Protein AF-A0A7J9WQM7-F1 (afdb_monomer_lite)

Radius of gyration: 14.94 Å; chains: 1; bounding box: 35×19×33 Å

pLDDT: mean 88.73, std 13.1, range [43.62, 98.0]

Sequence (67 aa):
LTVSAAIGPRILQRPGGLRPLETRALAEATAGRLKPTVGEPFPLGEAAAAHAAIEAQATVGKTVLRP

Foldseek 3Di:
DDDADPPHPVQQVPVVGCVVVVVVQVVCVVVVVDDFDEWDEAEPVCVVVLVVCVVVVVDDTDHHYDD

Structure (mmCIF, N/CA/C/O backbone):
data_AF-A0A7J9WQM7-F1
#
_entry.id   AF-A0A7J9WQM7-F1
#
loop_
_atom_site.group_PDB
_atom_site.id
_atom_site.type_symbol
_atom_site.label_atom_id
_atom_site.label_alt_id
_atom_site.label_comp_id
_atom_site.label_asym_id
_atom_site.label_entity_id
_atom_site.label_seq_id
_atom_site.pdbx_PDB_ins_code
_atom_site.Cartn_x
_atom_site.Cartn_y
_atom_site.Cartn_z
_atom_site.occupancy
_atom_site.B_iso_or_equiv
_atom_site.auth_seq_id
_atom_site.auth_comp_id
_atom_site.auth_asym_id
_atom_site.auth_atom_id
_atom_site.pdbx_PDB_model_num
ATOM 1 N N . LEU A 1 1 ? 6.720 8.237 15.395 1.00 46.62 1 LEU A N 1
ATOM 2 C CA . LEU A 1 1 ? 6.870 6.866 14.861 1.00 46.62 1 LEU A CA 1
ATOM 3 C C . LEU A 1 1 ? 7.752 6.936 13.621 1.00 46.62 1 LEU A C 1
ATOM 5 O O . LEU A 1 1 ? 7.373 7.598 12.663 1.00 46.62 1 LEU A O 1
ATOM 9 N N . THR A 1 2 ? 8.952 6.356 13.663 1.00 43.62 2 THR A N 1
ATOM 10 C CA . THR A 1 2 ? 9.874 6.338 12.516 1.00 43.62 2 THR A CA 1
ATOM 11 C C . THR A 1 2 ? 9.510 5.162 11.619 1.00 43.62 2 THR A C 1
ATOM 13 O O . THR A 1 2 ? 9.599 4.017 12.050 1.00 43.62 2 THR A O 1
ATOM 16 N N . VAL A 1 3 ? 9.100 5.428 10.379 1.00 52.53 3 VAL A N 1
ATOM 17 C CA . VAL A 1 3 ? 8.850 4.370 9.394 1.00 52.53 3 VAL A CA 1
ATOM 18 C C . VAL A 1 3 ? 10.181 3.994 8.751 1.00 52.53 3 VAL A C 1
ATOM 20 O O . VAL A 1 3 ? 10.767 4.779 8.008 1.00 52.53 3 VAL A 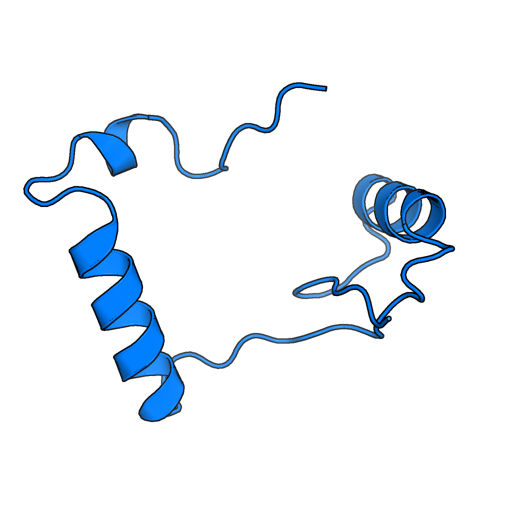O 1
ATOM 23 N N . SER A 1 4 ? 10.673 2.793 9.045 1.00 58.22 4 SER A N 1
ATOM 24 C CA . SER A 1 4 ? 11.761 2.183 8.285 1.00 58.22 4 SER A CA 1
ATOM 25 C C . SER A 1 4 ? 11.149 1.429 7.111 1.00 58.22 4 SER A C 1
ATOM 27 O O . SER A 1 4 ? 10.330 0.531 7.302 1.00 58.22 4 SER A O 1
ATOM 29 N N . ALA A 1 5 ? 11.524 1.788 5.883 1.00 60.41 5 ALA A N 1
ATOM 30 C CA . ALA A 1 5 ? 11.269 0.900 4.762 1.00 60.41 5 ALA A CA 1
ATOM 31 C C . ALA A 1 5 ? 12.027 -0.411 5.029 1.00 60.41 5 ALA A C 1
ATOM 33 O O . ALA A 1 5 ? 13.234 -0.381 5.264 1.00 60.41 5 ALA A O 1
ATOM 34 N N . ALA A 1 6 ? 11.330 -1.552 4.972 1.00 63.59 6 ALA A N 1
ATOM 35 C CA . ALA A 1 6 ? 11.901 -2.879 5.245 1.00 63.59 6 ALA A CA 1
ATOM 36 C C . ALA A 1 6 ? 13.140 -3.202 4.383 1.00 63.59 6 ALA A C 1
ATOM 38 O O . ALA A 1 6 ? 13.943 -4.072 4.712 1.00 63.59 6 ALA A O 1
ATOM 39 N N . ILE A 1 7 ? 13.315 -2.469 3.283 1.00 67.69 7 ILE A N 1
ATOM 40 C CA . ILE A 1 7 ? 14.490 -2.510 2.430 1.00 67.69 7 ILE A CA 1
ATOM 41 C C . ILE A 1 7 ? 15.386 -1.335 2.832 1.00 67.69 7 ILE A C 1
ATOM 43 O O . ILE A 1 7 ? 15.157 -0.205 2.411 1.00 67.69 7 ILE A O 1
ATOM 47 N N . GLY A 1 8 ? 16.358 -1.600 3.710 1.00 70.56 8 GLY A N 1
ATOM 48 C CA . GLY A 1 8 ? 17.208 -0.585 4.343 1.00 70.56 8 GLY A CA 1
ATOM 49 C C . GLY A 1 8 ? 17.954 0.359 3.377 1.00 70.56 8 GLY A C 1
ATOM 50 O O . GLY A 1 8 ? 17.885 0.219 2.155 1.00 70.56 8 GLY A O 1
ATOM 51 N N . PRO A 1 9 ? 18.755 1.306 3.899 1.00 74.12 9 PRO A N 1
ATOM 52 C CA . PRO A 1 9 ? 19.223 2.493 3.164 1.00 74.12 9 PRO A CA 1
ATOM 53 C C . PRO A 1 9 ? 20.026 2.203 1.886 1.00 74.12 9 PRO A C 1
ATOM 55 O O . PRO A 1 9 ? 20.106 3.054 1.004 1.00 74.12 9 PRO A O 1
ATOM 58 N N . ARG A 1 10 ? 20.575 0.992 1.733 1.00 78.12 10 ARG A N 1
ATOM 59 C CA . ARG A 1 10 ? 21.281 0.563 0.515 1.00 78.12 10 ARG A CA 1
ATOM 60 C C . ARG A 1 10 ? 20.418 0.632 -0.744 1.00 78.12 10 ARG A C 1
ATOM 62 O O . ARG A 1 10 ? 20.969 0.854 -1.817 1.00 78.12 10 ARG A O 1
ATOM 69 N N . ILE A 1 11 ? 19.093 0.485 -0.644 1.00 78.81 11 ILE A N 1
ATOM 70 C CA . ILE A 1 11 ? 18.231 0.595 -1.831 1.00 78.81 11 ILE A CA 1
ATOM 71 C C . ILE A 1 11 ? 18.221 2.010 -2.418 1.00 78.81 11 ILE A C 1
ATOM 73 O O . ILE A 1 11 ? 18.115 2.172 -3.631 1.00 78.81 11 ILE A O 1
ATOM 77 N N . LEU A 1 12 ? 18.411 3.024 -1.569 1.00 74.75 12 LEU A N 1
ATOM 78 C CA . LEU A 1 12 ? 18.501 4.424 -1.979 1.00 74.75 12 LEU A CA 1
ATOM 79 C C . LEU A 1 12 ? 19.853 4.751 -2.630 1.00 74.75 12 LEU A C 1
ATOM 81 O O . LEU A 1 12 ? 19.940 5.704 -3.394 1.00 74.75 12 LEU A O 1
ATOM 85 N N . GLN A 1 13 ? 20.891 3.950 -2.368 1.00 81.44 13 GLN A N 1
ATOM 86 C CA . GLN A 1 13 ? 22.239 4.1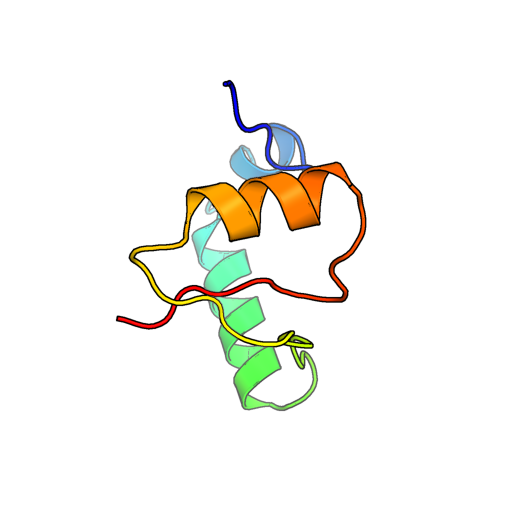32 -2.923 1.00 81.44 13 GLN A CA 1
ATOM 87 C C . GLN A 1 13 ? 22.442 3.455 -4.289 1.00 81.44 13 GLN A C 1
ATOM 89 O O . GLN A 1 13 ? 23.541 3.485 -4.843 1.00 81.44 13 GLN A O 1
ATOM 94 N N . ARG A 1 14 ? 21.406 2.827 -4.855 1.00 80.06 14 ARG A N 1
ATOM 95 C CA . ARG A 1 14 ? 21.493 2.223 -6.188 1.00 80.06 14 ARG A CA 1
ATOM 96 C C . ARG A 1 14 ? 21.715 3.318 -7.247 1.00 80.06 14 ARG A C 1
ATOM 98 O O . ARG A 1 14 ? 21.050 4.350 -7.172 1.00 80.06 14 ARG A O 1
ATOM 105 N N . PRO A 1 15 ? 22.573 3.109 -8.265 1.00 79.62 15 PRO A N 1
ATOM 106 C CA . PRO A 1 15 ? 22.672 4.029 -9.397 1.00 79.62 15 PRO A CA 1
ATOM 107 C C . PRO A 1 15 ? 21.291 4.292 -10.017 1.00 79.62 15 PRO A C 1
ATOM 109 O O . PRO A 1 15 ? 20.563 3.351 -10.335 1.00 79.62 15 PRO A O 1
ATOM 112 N N . GLY A 1 16 ? 20.914 5.568 -10.139 1.00 84.06 16 GLY A N 1
ATOM 113 C CA . GLY A 1 16 ? 19.576 5.990 -10.579 1.00 84.06 16 GLY A CA 1
ATOM 114 C C . GLY A 1 16 ? 18.499 6.034 -9.480 1.00 84.06 16 GLY A C 1
ATOM 115 O O . GLY A 1 16 ? 17.367 6.424 -9.760 1.00 84.06 16 GLY A O 1
ATOM 116 N N . GLY A 1 17 ? 18.822 5.682 -8.233 1.00 86.88 17 GLY A N 1
ATOM 117 C CA . GLY A 1 17 ? 17.909 5.741 -7.088 1.00 86.88 17 GLY A CA 1
ATOM 118 C C . GLY A 1 17 ? 16.696 4.811 -7.222 1.00 86.88 17 GLY A C 1
ATOM 119 O O . GLY A 1 17 ? 16.785 3.714 -7.775 1.00 86.88 17 GLY A O 1
ATOM 120 N N . LEU A 1 18 ? 15.540 5.252 -6.713 1.00 88.56 18 LEU A N 1
ATOM 121 C CA . LEU A 1 18 ? 14.291 4.475 -6.738 1.00 88.56 18 LEU A CA 1
ATOM 122 C C . LEU A 1 18 ? 13.547 4.525 -8.081 1.00 88.56 18 LEU A C 1
ATOM 124 O O . LEU A 1 18 ? 12.773 3.616 -8.374 1.00 88.56 18 LEU A O 1
ATOM 128 N N . ARG A 1 19 ? 13.774 5.549 -8.915 1.00 90.38 19 ARG A N 1
ATOM 129 C CA . ARG A 1 19 ? 12.994 5.769 -10.150 1.00 90.38 19 ARG A CA 1
ATOM 130 C C . ARG A 1 19 ? 13.042 4.588 -11.134 1.00 90.38 19 ARG A C 1
ATOM 132 O O . ARG A 1 19 ? 11.986 4.224 -11.657 1.00 90.38 19 ARG A O 1
ATOM 139 N N . PRO A 1 20 ? 14.190 3.920 -11.365 1.00 92.00 20 PRO A N 1
ATOM 140 C CA . PRO A 1 20 ? 14.232 2.716 -12.194 1.00 92.00 20 PRO A CA 1
ATOM 141 C C . PRO A 1 20 ? 13.429 1.548 -11.606 1.00 92.00 20 PRO A C 1
ATOM 143 O O . PRO A 1 20 ? 12.822 0.783 -12.353 1.00 92.00 20 PRO A O 1
ATOM 146 N N . LEU A 1 21 ? 13.409 1.406 -10.275 1.00 91.19 21 LEU A N 1
ATOM 147 C CA . LEU A 1 21 ? 12.660 0.347 -9.592 1.00 91.19 21 LEU A CA 1
ATOM 148 C C . LEU A 1 21 ? 11.153 0.583 -9.694 1.00 91.19 21 LEU A C 1
ATOM 150 O O . LEU A 1 21 ? 10.418 -0.344 -10.019 1.00 91.19 21 LEU A O 1
ATOM 154 N N . GLU A 1 22 ? 10.714 1.821 -9.474 1.00 92.00 22 GLU A N 1
ATOM 155 C CA . GLU A 1 22 ? 9.325 2.246 -9.657 1.00 92.00 22 GLU A CA 1
ATOM 156 C C . GLU A 1 22 ? 8.853 1.990 -11.094 1.00 92.00 22 GLU A C 1
ATOM 158 O O . GLU A 1 22 ? 7.849 1.311 -11.307 1.00 92.00 22 GLU A O 1
ATOM 163 N N . THR A 1 23 ? 9.619 2.467 -12.081 1.00 95.88 23 THR A N 1
ATOM 164 C CA . THR A 1 23 ? 9.288 2.316 -13.508 1.00 95.88 23 THR A CA 1
ATOM 165 C C . THR A 1 23 ? 9.128 0.845 -13.878 1.00 95.88 23 THR A C 1
ATOM 167 O O . THR A 1 23 ? 8.149 0.459 -14.519 1.00 95.88 23 THR A O 1
ATOM 170 N N . ARG A 1 24 ? 10.060 -0.003 -13.423 1.00 94.88 24 ARG A N 1
ATOM 171 C CA . ARG A 1 24 ? 9.970 -1.448 -13.628 1.00 94.88 24 ARG A CA 1
ATOM 172 C C . ARG A 1 24 ? 8.740 -2.029 -12.936 1.00 94.88 24 ARG A C 1
ATOM 174 O O . ARG A 1 24 ? 7.997 -2.757 -13.577 1.00 94.88 24 ARG A O 1
ATOM 181 N N . ALA A 1 25 ? 8.502 -1.709 -11.665 1.00 94.56 25 ALA A N 1
ATOM 182 C CA . ALA A 1 25 ? 7.369 -2.250 -10.917 1.00 94.56 25 ALA A CA 1
ATOM 183 C C . ALA A 1 25 ? 6.024 -1.941 -11.597 1.00 94.56 25 ALA A C 1
ATOM 185 O O . ALA A 1 25 ? 5.179 -2.827 -11.704 1.00 94.56 25 ALA A O 1
ATOM 186 N N . LEU A 1 26 ? 5.849 -0.723 -12.116 1.00 96.19 26 LEU A N 1
ATOM 187 C CA . LEU A 1 26 ? 4.646 -0.325 -12.854 1.00 96.19 26 LEU A CA 1
ATOM 188 C C . LEU A 1 26 ? 4.514 -1.050 -14.203 1.00 96.19 26 LEU A C 1
ATOM 190 O O . LEU A 1 26 ? 3.417 -1.488 -14.557 1.00 96.19 26 LEU A O 1
ATOM 194 N N . ALA A 1 27 ? 5.614 -1.228 -14.939 1.00 98.00 27 ALA A N 1
ATOM 195 C CA . ALA A 1 27 ? 5.612 -1.998 -16.185 1.00 98.00 27 ALA A CA 1
ATOM 196 C C . ALA A 1 27 ? 5.241 -3.472 -15.945 1.00 98.00 27 ALA A C 1
ATOM 198 O O . ALA A 1 27 ? 4.425 -4.040 -16.668 1.00 98.00 27 ALA A O 1
ATOM 199 N N . GLU A 1 28 ? 5.786 -4.083 -14.893 1.00 97.88 28 GLU A N 1
ATOM 200 C CA . GLU A 1 28 ? 5.464 -5.454 -14.486 1.00 97.88 28 GLU A CA 1
ATOM 201 C C . GLU A 1 28 ? 4.014 -5.597 -13.998 1.00 97.88 28 GLU A C 1
ATOM 203 O O . GLU A 1 28 ? 3.377 -6.620 -14.262 1.00 97.88 28 GLU A O 1
ATOM 208 N N . ALA A 1 29 ? 3.483 -4.576 -13.318 1.00 96.88 29 ALA A N 1
ATOM 209 C CA . ALA A 1 29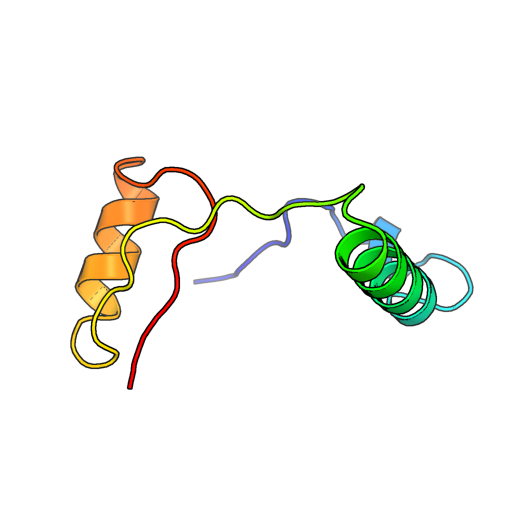 ? 2.081 -4.530 -12.911 1.00 96.88 29 ALA A CA 1
ATOM 210 C C . ALA A 1 29 ? 1.143 -4.437 -14.117 1.00 96.88 29 ALA A C 1
ATOM 212 O O . ALA A 1 29 ? 0.152 -5.160 -14.194 1.0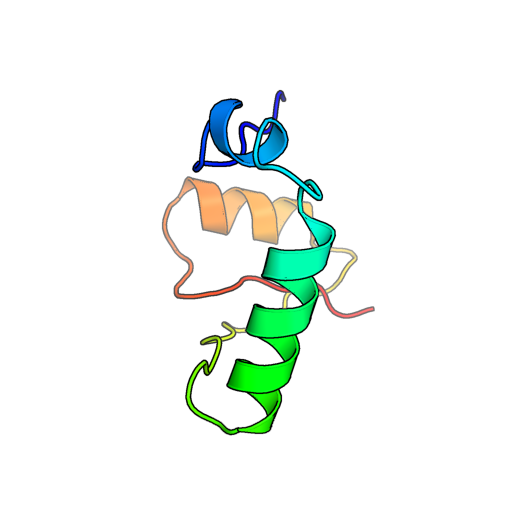0 96.88 29 ALA A O 1
ATOM 213 N N . THR A 1 30 ? 1.508 -3.617 -15.102 1.00 97.50 30 THR A N 1
ATOM 214 C CA . THR A 1 30 ? 0.780 -3.501 -16.373 1.00 97.50 30 THR A CA 1
ATOM 215 C C . THR A 1 30 ? 0.823 -4.813 -17.159 1.00 97.50 30 THR A C 1
ATOM 217 O O . THR A 1 30 ? -0.181 -5.235 -17.723 1.00 97.50 30 THR A O 1
ATOM 220 N N . ALA A 1 31 ? 1.966 -5.502 -17.146 1.00 97.75 31 ALA A N 1
ATOM 221 C CA . ALA A 1 31 ? 2.132 -6.816 -17.763 1.00 97.75 31 ALA A CA 1
ATOM 222 C C . ALA A 1 31 ? 1.475 -7.969 -16.973 1.00 97.75 31 ALA A C 1
ATOM 224 O O . ALA A 1 31 ? 1.586 -9.124 -17.381 1.00 97.75 31 ALA A O 1
ATOM 225 N N . GLY A 1 32 ? 0.851 -7.690 -15.824 1.00 96.50 32 GLY A N 1
ATOM 226 C CA . GLY A 1 32 ? 0.201 -8.686 -14.969 1.00 96.50 32 GLY A CA 1
ATOM 227 C C . GLY A 1 32 ? 1.153 -9.632 -14.228 1.00 96.50 32 GLY A C 1
ATOM 228 O O . GLY A 1 32 ? 0.690 -10.549 -13.553 1.00 96.50 32 GLY A O 1
ATOM 229 N N . ARG A 1 33 ? 2.473 -9.423 -14.323 1.00 97.44 33 ARG A N 1
ATOM 230 C CA . ARG A 1 33 ? 3.490 -10.252 -13.652 1.00 97.44 33 ARG A CA 1
ATOM 231 C C . ARG A 1 33 ? 3.662 -9.883 -12.181 1.00 97.44 33 ARG A C 1
ATOM 233 O O . ARG A 1 33 ? 3.989 -10.744 -11.370 1.00 97.44 33 ARG A O 1
ATOM 240 N N . LEU A 1 34 ? 3.404 -8.623 -11.826 1.00 96.25 34 LEU A N 1
ATOM 241 C CA . LEU A 1 34 ? 3.265 -8.183 -10.439 1.00 96.25 34 LEU A CA 1
ATOM 242 C C . LEU A 1 34 ? 1.811 -7.810 -10.159 1.00 96.25 34 LEU A C 1
ATOM 244 O O . LEU A 1 34 ? 1.309 -6.815 -10.668 1.00 96.25 34 LEU A O 1
ATOM 248 N N . LYS A 1 35 ? 1.136 -8.582 -9.305 1.00 95.56 35 LYS A N 1
ATOM 249 C CA . LYS A 1 35 ? -0.248 -8.315 -8.902 1.00 95.56 35 LYS A CA 1
ATOM 250 C C . LYS A 1 35 ? -0.313 -8.070 -7.392 1.00 95.56 35 LYS A C 1
ATOM 252 O O . LYS A 1 35 ? -0.240 -9.033 -6.631 1.00 95.56 35 LYS A O 1
ATOM 257 N N . PRO A 1 36 ? -0.427 -6.809 -6.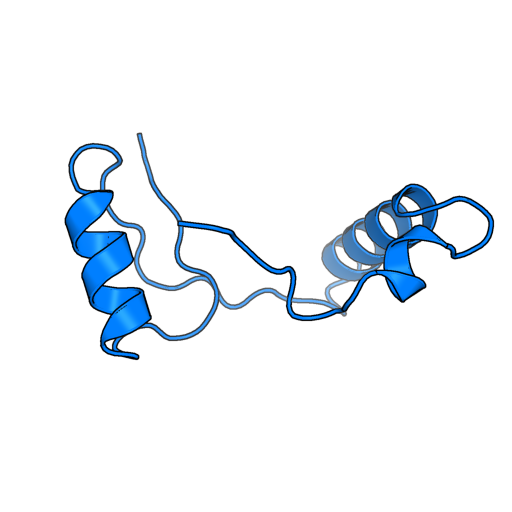934 1.00 92.12 36 PRO A N 1
ATOM 258 C CA . PRO A 1 36 ? -0.600 -6.518 -5.518 1.00 92.12 36 PRO A CA 1
ATOM 259 C C . PRO A 1 36 ? -1.919 -7.105 -5.014 1.00 92.12 36 PRO A C 1
ATOM 261 O O . PRO A 1 36 ? -2.982 -6.799 -5.553 1.00 92.12 36 PRO A O 1
ATOM 264 N N . THR A 1 37 ? -1.863 -7.912 -3.959 1.00 95.75 37 THR A N 1
ATOM 265 C CA . THR A 1 37 ? -3.062 -8.289 -3.205 1.00 95.75 37 THR A CA 1
ATOM 266 C C . THR A 1 37 ? -3.463 -7.102 -2.343 1.00 95.75 37 THR A C 1
ATOM 268 O O . THR A 1 37 ? -2.681 -6.674 -1.496 1.00 95.75 37 THR A O 1
ATOM 271 N N . VAL A 1 38 ? -4.648 -6.547 -2.577 1.00 94.06 38 VAL A N 1
ATOM 272 C CA . VAL A 1 38 ? -5.201 -5.430 -1.802 1.00 94.06 38 VAL A CA 1
ATOM 273 C C . VAL A 1 38 ? -6.277 -5.992 -0.879 1.00 94.06 38 VAL A C 1
ATOM 275 O O . VAL A 1 38 ? -7.158 -6.711 -1.349 1.00 94.06 38 VAL A O 1
ATOM 278 N N . GLY A 1 39 ? -6.152 -5.716 0.419 1.00 92.38 39 GLY A N 1
ATOM 279 C CA . GLY A 1 39 ? -7.149 -6.106 1.417 1.00 92.38 39 GLY A CA 1
ATOM 280 C C . GLY A 1 39 ? -8.381 -5.198 1.382 1.00 92.38 39 GLY A C 1
ATOM 281 O O . GLY A 1 39 ? -8.463 -4.279 0.566 1.00 92.38 39 GLY A O 1
ATOM 282 N N . GLU A 1 40 ? -9.326 -5.434 2.293 1.00 93.69 40 GLU A N 1
ATOM 283 C CA . GLU A 1 40 ? -10.497 -4.564 2.444 1.00 93.69 40 GLU A CA 1
ATOM 284 C C . GLU A 1 40 ? -10.047 -3.112 2.724 1.00 93.69 40 GLU A C 1
ATOM 286 O O . GLU A 1 40 ? -9.237 -2.885 3.632 1.00 93.69 40 GLU A O 1
ATOM 291 N N . PRO A 1 41 ? -10.508 -2.116 1.943 1.00 95.12 41 PRO A N 1
ATOM 292 C CA . PRO A 1 41 ? -10.162 -0.719 2.177 1.00 95.12 41 PRO A CA 1
ATOM 293 C C . PRO A 1 41 ? -10.811 -0.176 3.448 1.00 95.12 41 PRO A C 1
ATOM 295 O O . PRO A 1 41 ? -12.015 -0.328 3.636 1.00 95.12 41 PRO A O 1
ATOM 298 N N . PHE A 1 42 ? -10.051 0.570 4.244 1.00 96.88 42 PHE A N 1
ATOM 299 C CA . PHE A 1 42 ? -10.597 1.322 5.374 1.00 96.88 42 PHE A CA 1
ATOM 300 C C . PHE A 1 42 ? -11.066 2.709 4.907 1.00 96.88 42 PHE A C 1
ATOM 302 O O . PHE A 1 42 ? -10.430 3.295 4.023 1.00 96.88 42 PHE A O 1
ATOM 309 N N . PRO A 1 43 ? -12.135 3.282 5.481 1.00 97.88 43 PRO A N 1
ATOM 310 C CA . PRO A 1 43 ? -12.444 4.698 5.301 1.00 97.88 43 PRO A CA 1
ATOM 311 C C . PRO A 1 43 ? -11.276 5.579 5.763 1.00 97.88 43 PRO A C 1
ATOM 313 O O . PRO A 1 43 ? -10.599 5.265 6.743 1.00 97.88 43 PRO A O 1
ATOM 316 N N . LEU A 1 44 ? -11.048 6.714 5.102 1.00 97.25 44 LEU A N 1
ATOM 317 C CA . LEU A 1 44 ? -9.978 7.646 5.467 1.00 97.25 44 LEU A CA 1
ATOM 318 C C . LEU A 1 44 ? -10.143 8.163 6.905 1.00 97.25 44 LEU A C 1
ATOM 320 O O . LEU A 1 44 ? -9.154 8.299 7.625 1.00 97.25 44 LEU A O 1
ATOM 324 N N . GLY A 1 45 ? -11.388 8.376 7.344 1.00 97.62 45 GLY A N 1
ATOM 325 C CA . GLY A 1 45 ? -11.717 8.738 8.728 1.00 97.62 45 GLY A CA 1
ATOM 326 C C . GLY A 1 45 ? -11.332 7.678 9.769 1.00 97.62 45 GLY A C 1
ATOM 327 O O . GLY A 1 45 ? -11.224 7.995 10.949 1.00 97.62 45 GLY A O 1
ATOM 328 N N . GLU A 1 46 ? -11.056 6.444 9.343 1.00 97.12 46 GLU A N 1
ATOM 329 C CA . GLU A 1 46 ? -10.701 5.304 10.195 1.00 97.12 46 GLU A CA 1
ATOM 330 C C . GLU A 1 46 ? -9.217 4.913 10.078 1.00 97.12 46 GLU A C 1
ATOM 332 O O . GLU A 1 46 ? -8.823 3.794 10.412 1.00 97.12 46 GLU A O 1
ATOM 337 N N . ALA A 1 47 ? -8.346 5.832 9.650 1.00 96.62 47 ALA A N 1
ATOM 338 C CA . ALA A 1 47 ? -6.911 5.569 9.503 1.00 96.62 47 ALA A CA 1
ATOM 339 C C . ALA A 1 47 ? -6.248 5.001 10.779 1.00 96.62 47 ALA A C 1
ATOM 341 O O . ALA A 1 47 ? -5.331 4.184 10.690 1.00 96.62 47 ALA A O 1
ATOM 342 N N . ALA A 1 48 ? -6.723 5.393 11.967 1.00 97.44 48 ALA A N 1
ATOM 343 C CA . ALA A 1 48 ? -6.247 4.842 13.237 1.00 97.44 48 ALA A CA 1
ATOM 344 C C . ALA A 1 48 ? -6.595 3.350 13.397 1.00 97.44 48 ALA A C 1
ATOM 346 O O . ALA A 1 48 ? -5.755 2.568 13.840 1.00 97.44 48 ALA A O 1
ATOM 347 N N . ALA A 1 49 ? -7.796 2.936 12.981 1.00 96.81 49 ALA A N 1
ATOM 348 C CA . ALA A 1 49 ? -8.205 1.534 12.99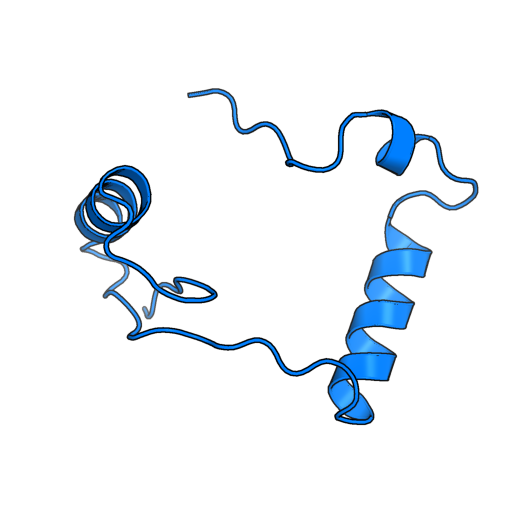7 1.00 96.81 49 ALA A CA 1
ATOM 349 C C . ALA A 1 49 ? -7.405 0.710 11.978 1.00 96.81 49 ALA A C 1
ATOM 351 O O . ALA A 1 49 ? -6.949 -0.388 12.297 1.00 96.81 49 ALA A O 1
ATOM 352 N N . ALA A 1 50 ? -7.147 1.271 10.790 1.00 96.31 50 ALA A N 1
ATOM 353 C CA . ALA A 1 50 ? -6.269 0.650 9.800 1.00 96.31 50 ALA A CA 1
ATOM 354 C C . ALA A 1 50 ? -4.857 0.405 10.365 1.00 96.31 50 ALA A C 1
ATOM 356 O O . ALA A 1 50 ? -4.275 -0.656 10.143 1.00 96.31 50 ALA A O 1
ATOM 357 N N . HIS A 1 51 ? -4.319 1.364 11.127 1.00 94.88 51 HIS A N 1
ATOM 358 C CA . HIS A 1 51 ? -3.018 1.233 11.783 1.00 94.88 51 HIS A CA 1
ATOM 359 C C . HIS A 1 51 ? -3.021 0.119 12.837 1.00 94.88 51 HIS A C 1
ATOM 361 O O . HIS A 1 51 ? -2.173 -0.770 12.784 1.00 94.88 51 HIS A O 1
ATOM 367 N N . ALA A 1 52 ? -4.012 0.121 13.734 1.00 97.06 52 ALA A N 1
ATOM 368 C CA . ALA A 1 52 ? -4.153 -0.900 14.771 1.00 97.06 52 ALA A CA 1
ATOM 369 C C . ALA A 1 52 ? -4.285 -2.314 14.174 1.00 97.06 52 ALA A C 1
ATOM 371 O O . ALA A 1 52 ? -3.692 -3.264 14.682 1.00 97.06 52 ALA A O 1
ATOM 372 N N . ALA A 1 53 ? -5.003 -2.456 13.055 1.00 95.81 53 ALA A N 1
ATOM 373 C CA . ALA A 1 53 ? -5.134 -3.731 12.353 1.00 95.81 53 ALA A CA 1
ATOM 374 C C . ALA A 1 53 ? -3.798 -4.224 11.765 1.00 95.81 53 ALA A C 1
ATOM 376 O O . ALA A 1 53 ? -3.527 -5.425 11.784 1.00 95.81 53 ALA A O 1
ATOM 377 N N . ILE A 1 54 ? -2.950 -3.321 11.257 1.00 94.56 54 ILE A N 1
ATOM 378 C CA . ILE A 1 54 ? -1.604 -3.669 10.770 1.00 94.56 54 ILE A CA 1
ATOM 379 C C . ILE A 1 54 ? -0.709 -4.111 11.934 1.00 94.56 54 ILE A C 1
ATOM 381 O O . ILE A 1 54 ? -0.033 -5.133 11.821 1.00 94.56 54 ILE A O 1
ATOM 385 N N . GLU A 1 55 ? -0.717 -3.379 13.050 1.00 95.31 55 GLU A N 1
ATOM 386 C CA . GLU A 1 55 ? 0.080 -3.715 14.240 1.00 95.31 55 GLU A CA 1
ATOM 387 C C . GLU A 1 55 ? -0.321 -5.064 14.844 1.00 95.31 55 GLU A C 1
ATOM 389 O O . GLU A 1 55 ? 0.541 -5.861 15.210 1.00 95.31 55 GLU A O 1
ATOM 394 N N . ALA A 1 56 ? -1.623 -5.355 14.873 1.00 96.44 56 ALA A N 1
ATOM 395 C CA . ALA A 1 56 ? -2.162 -6.636 15.320 1.00 96.44 56 ALA A CA 1
ATOM 396 C C . ALA A 1 56 ? -1.935 -7.788 14.321 1.00 96.44 56 ALA A C 1
ATOM 398 O O . ALA A 1 56 ? -2.397 -8.900 14.567 1.00 96.44 56 ALA A O 1
ATOM 399 N N . GLN A 1 57 ? -1.268 -7.535 13.185 1.00 94.12 57 GLN A N 1
ATOM 400 C CA . GLN A 1 57 ? -1.090 -8.491 12.084 1.00 94.12 57 GLN A CA 1
ATOM 401 C C . GLN A 1 57 ? -2.422 -9.074 11.571 1.00 94.12 57 GLN A C 1
ATOM 403 O O . GLN A 1 57 ? -2.477 -10.199 11.078 1.00 94.12 57 GLN A O 1
ATOM 408 N N . ALA A 1 58 ? -3.503 -8.298 11.669 1.00 95.06 58 ALA A N 1
ATOM 409 C CA . ALA A 1 58 ? -4.854 -8.696 11.279 1.00 95.06 58 ALA A CA 1
ATOM 410 C C . ALA A 1 58 ? -5.168 -8.397 9.799 1.00 95.06 58 ALA A C 1
ATOM 412 O O . ALA A 1 58 ? -6.288 -8.615 9.341 1.00 95.06 58 ALA A O 1
ATOM 413 N N . THR A 1 59 ? -4.200 -7.876 9.042 1.00 94.06 59 THR A N 1
ATOM 414 C CA . THR A 1 59 ? -4.352 -7.519 7.628 1.00 94.06 59 THR A CA 1
ATOM 415 C C . THR A 1 59 ? -3.556 -8.464 6.732 1.00 94.06 59 THR A C 1
ATOM 417 O O . THR A 1 59 ? -2.475 -8.934 7.082 1.00 94.06 59 THR A O 1
ATOM 420 N N . VAL A 1 60 ? -4.091 -8.740 5.541 1.00 93.75 60 VAL A N 1
ATOM 421 C CA . VAL A 1 60 ? -3.411 -9.526 4.504 1.00 93.75 60 VAL A CA 1
ATOM 422 C C . VAL A 1 60 ? -3.251 -8.666 3.259 1.00 93.75 60 VAL A C 1
ATOM 424 O O . VAL A 1 60 ? -4.207 -8.065 2.771 1.00 93.75 60 VAL A O 1
ATOM 427 N N . GLY A 1 61 ? -2.034 -8.635 2.717 1.00 92.44 61 GLY A N 1
ATOM 428 C CA . GLY A 1 61 ? -1.710 -7.819 1.552 1.00 92.44 61 GLY A CA 1
ATOM 429 C C . GLY A 1 61 ? -1.596 -6.330 1.886 1.00 92.44 61 GLY A C 1
ATOM 430 O O . GLY A 1 61 ? -1.203 -5.942 2.983 1.00 92.44 61 GLY A O 1
ATOM 431 N N . LYS A 1 62 ? -1.882 -5.480 0.900 1.00 93.56 62 LYS A N 1
ATOM 432 C CA . LYS A 1 62 ? -1.786 -4.026 1.020 1.00 93.56 62 LYS A CA 1
ATOM 433 C C . LYS A 1 62 ? -3.070 -3.456 1.618 1.00 93.56 62 LYS A C 1
ATOM 435 O O . LYS A 1 62 ? -4.120 -3.513 0.980 1.00 93.56 62 LYS A O 1
ATOM 440 N N . THR A 1 63 ? -2.957 -2.840 2.789 1.00 96.38 63 THR A N 1
ATOM 441 C CA . THR A 1 63 ? -4.008 -1.996 3.370 1.00 96.38 63 THR A CA 1
ATOM 442 C C . THR A 1 63 ? -4.059 -0.656 2.640 1.00 96.38 63 THR A C 1
ATOM 444 O O . THR A 1 63 ? -3.025 -0.016 2.428 1.00 96.38 63 THR A O 1
ATOM 447 N N . VAL A 1 64 ? -5.256 -0.227 2.241 1.00 96.62 64 VAL A N 1
ATOM 448 C CA . VAL A 1 64 ? -5.489 1.048 1.548 1.00 96.62 64 VAL A CA 1
ATOM 449 C C . VAL A 1 64 ? -6.594 1.835 2.242 1.00 96.62 64 VAL A C 1
ATOM 451 O O . VAL A 1 64 ? -7.473 1.251 2.873 1.00 96.62 64 VAL A O 1
ATOM 454 N N . LEU A 1 65 ? -6.540 3.159 2.109 1.00 97.31 65 LEU A N 1
ATOM 455 C CA . LEU A 1 65 ? -7.577 4.061 2.598 1.00 97.31 65 LEU A CA 1
ATOM 456 C C . LEU A 1 65 ? -8.416 4.561 1.424 1.00 97.31 65 LEU A C 1
ATOM 458 O O . LEU A 1 65 ? -7.868 4.906 0.372 1.00 97.31 65 LEU A O 1
ATOM 462 N N . ARG A 1 66 ? -9.732 4.602 1.609 1.00 96.88 66 ARG A N 1
ATOM 463 C CA . ARG A 1 66 ? -10.695 5.161 0.658 1.00 96.88 66 ARG A CA 1
ATOM 464 C C . ARG A 1 66 ? -11.217 6.499 1.195 1.00 96.88 66 ARG A C 1
ATOM 466 O O . ARG A 1 66 ? -11.484 6.549 2.392 1.00 96.88 66 ARG A O 1
ATOM 473 N N . PRO A 1 67 ? -11.338 7.545 0.357 1.00 93.38 67 PRO A N 1
ATOM 474 C CA . PRO A 1 67 ? -11.903 8.831 0.767 1.00 93.38 67 PRO A CA 1
ATOM 475 C C . PRO A 1 67 ? -13.282 8.702 1.412 1.00 93.38 67 PRO A C 1
ATOM 477 O O . PRO A 1 67 ? -14.063 7.841 0.940 1.00 93.38 67 PRO A O 1
#

Secondary structure (DSSP, 8-state):
-----SS-GGGGGSTTTTHHHHHHHHHHHHTTSS---B-PPEEGGGHHHHHHHHHTT---SB--EE-